Protein AF-A0A7K4RFA5-F1 (afdb_monomer)

Sequence (53 aa):
FKGRPPPTVTWRKGDKNLGTDERYIIQNTESSTLLIIPQVSRNDTGKYVLTIE

Radius of gyration: 12.17 Å; Cα contacts (8 Å, |Δi|>4): 61; chains: 1; bounding box: 38×18×22 Å

Mean predicted aligned error: 4.76 Å

pLDDT: mean 87.85, std 10.25, range [49.06, 95.44]

InterPro domains:
  IPR007110 Immunoglobulin-like domain [PS50835] (1-53)
  IPR013098 Immunoglobulin I-set [PF07679] (2-52)
  IPR013783 Immunoglobulin-like fold [G3DSA:2.60.40.10] (1-53)
  IPR036179 Immunoglobulin-like domain superfamily [SSF48726] (2-52)

Structure (mmCIF, N/CA/C/O backbone):
data_AF-A0A7K4RFA5-F1
#
_entry.id   AF-A0A7K4RFA5-F1
#
loop_
_atom_site.group_PDB
_atom_site.id
_atom_site.type_symbol
_atom_site.label_atom_id
_atom_site.label_alt_id
_atom_site.label_comp_id
_atom_site.label_asym_id
_atom_site.label_entity_id
_atom_site.label_seq_id
_atom_site.pdbx_PDB_ins_code
_atom_site.Cartn_x
_atom_site.Cartn_y
_atom_site.Cartn_z
_atom_site.occupancy
_atom_site.B_iso_or_equiv
_atom_site.auth_seq_id
_atom_site.auth_comp_id
_atom_site.auth_asym_id
_atom_site.auth_atom_id
_atom_site.pdbx_PDB_model_num
ATOM 1 N N . PHE A 1 1 ? 20.818 -6.188 -4.721 1.00 49.06 1 PHE A N 1
ATOM 2 C CA . PHE A 1 1 ? 20.427 -5.544 -5.988 1.00 49.06 1 PHE A CA 1
ATOM 3 C C . PHE A 1 1 ? 19.286 -4.583 -5.691 1.00 49.06 1 PHE A C 1
ATOM 5 O O . PHE A 1 1 ? 18.234 -5.046 -5.281 1.00 49.06 1 PHE A O 1
ATOM 12 N N . LYS A 1 2 ? 19.508 -3.267 -5.790 1.00 60.78 2 LYS A N 1
ATOM 13 C CA . LYS A 1 2 ? 18.427 -2.268 -5.753 1.00 60.78 2 LYS A CA 1
ATOM 14 C C . LYS A 1 2 ? 18.162 -1.855 -7.196 1.00 60.78 2 LYS A C 1
ATOM 16 O O . LYS A 1 2 ? 19.131 -1.561 -7.900 1.00 60.78 2 LYS A O 1
ATOM 21 N N . GLY A 1 3 ? 16.901 -1.882 -7.627 1.00 56.88 3 GLY A N 1
ATOM 22 C CA . GLY A 1 3 ? 16.509 -1.322 -8.919 1.00 56.88 3 GLY A CA 1
ATOM 23 C C . GLY A 1 3 ? 17.009 0.118 -9.023 1.00 56.88 3 GLY A C 1
ATOM 24 O O . GLY A 1 3 ? 17.009 0.857 -8.035 1.00 56.88 3 GLY A O 1
ATOM 25 N N . ARG A 1 4 ? 17.525 0.490 -10.193 1.00 64.44 4 ARG A N 1
ATOM 26 C CA . ARG A 1 4 ? 17.827 1.878 -10.543 1.00 64.44 4 ARG A CA 1
ATOM 27 C C . ARG A 1 4 ? 17.013 2.183 -11.801 1.00 64.44 4 ARG A C 1
ATOM 29 O O . ARG A 1 4 ? 17.347 1.612 -12.837 1.00 64.44 4 ARG A O 1
ATOM 36 N N . PRO A 1 5 ? 15.9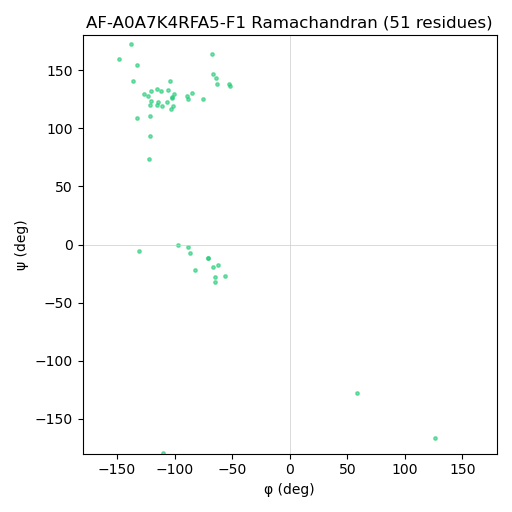81 3.038 -11.726 1.00 71.62 5 PRO A N 1
ATOM 37 C CA . PRO A 1 5 ? 15.534 3.820 -10.563 1.00 71.62 5 PRO A CA 1
ATOM 38 C C . PRO A 1 5 ? 14.954 2.958 -9.420 1.00 71.62 5 PRO A C 1
ATOM 40 O O . PRO A 1 5 ? 14.662 1.782 -9.640 1.00 71.62 5 PRO A O 1
ATOM 43 N N . PRO A 1 6 ? 14.828 3.511 -8.193 1.00 71.31 6 PRO A N 1
ATOM 44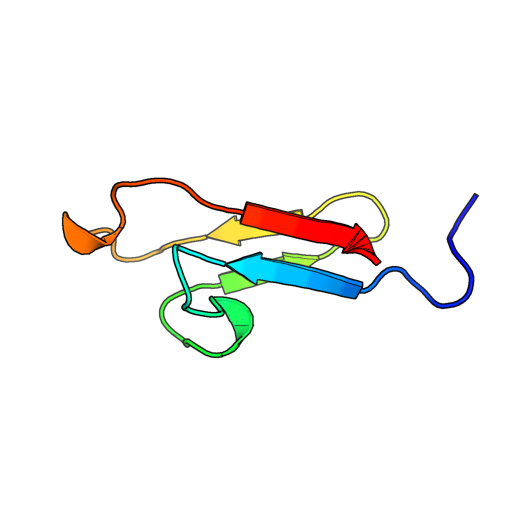 C CA . PRO A 1 6 ? 14.136 2.835 -7.099 1.00 71.31 6 PRO A CA 1
ATOM 45 C C . PRO A 1 6 ? 12.743 2.390 -7.556 1.00 71.31 6 PRO A C 1
ATOM 47 O O . PRO A 1 6 ? 12.067 3.179 -8.220 1.00 71.31 6 PRO A O 1
ATOM 50 N N . PRO A 1 7 ? 12.316 1.165 -7.214 1.00 77.62 7 PRO A N 1
ATOM 51 C CA . PRO A 1 7 ? 11.032 0.666 -7.666 1.00 77.62 7 PRO A CA 1
ATOM 52 C C . PRO A 1 7 ? 9.891 1.522 -7.111 1.00 77.62 7 PRO A C 1
ATOM 54 O O . PRO A 1 7 ? 9.890 1.895 -5.933 1.00 77.62 7 PRO A O 1
ATOM 57 N N . THR A 1 8 ? 8.905 1.813 -7.951 1.00 84.81 8 THR A N 1
ATOM 58 C CA . THR A 1 8 ? 7.701 2.544 -7.558 1.00 84.81 8 THR A CA 1
ATOM 59 C C . THR A 1 8 ? 6.659 1.559 -7.053 1.00 84.81 8 THR A C 1
ATOM 61 O O . THR A 1 8 ? 6.284 0.617 -7.747 1.00 84.81 8 THR A O 1
ATOM 64 N N . VAL A 1 9 ? 6.172 1.780 -5.832 1.00 89.62 9 VAL A N 1
ATOM 65 C CA . VAL A 1 9 ? 5.176 0.915 -5.195 1.00 89.62 9 VAL A CA 1
ATOM 66 C C . VAL A 1 9 ? 3.797 1.550 -5.296 1.00 89.62 9 VAL A C 1
ATOM 68 O O . VAL A 1 9 ? 3.565 2.623 -4.740 1.00 89.62 9 VAL A O 1
ATOM 71 N N . THR A 1 10 ? 2.864 0.863 -5.957 1.00 92.38 10 THR A N 1
ATOM 72 C CA . THR A 1 10 ? 1.472 1.313 -6.084 1.00 92.38 10 THR A CA 1
ATOM 7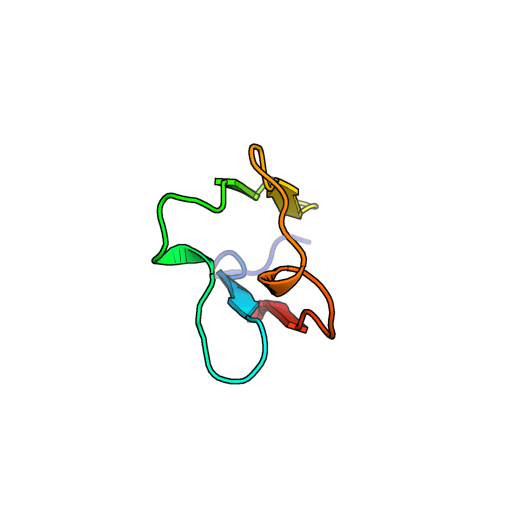3 C C . THR A 1 10 ? 0.507 0.265 -5.542 1.00 92.38 10 THR A C 1
ATOM 75 O O . THR A 1 10 ? 0.526 -0.890 -5.967 1.00 92.38 10 THR A O 1
ATOM 78 N N . TRP A 1 11 ? -0.382 0.690 -4.642 1.00 94.56 11 TRP A N 1
ATOM 79 C CA . TRP A 1 11 ? -1.465 -0.131 -4.102 1.00 94.56 11 TRP A CA 1
ATOM 80 C C . TRP A 1 11 ? -2.809 0.283 -4.699 1.00 94.56 11 TRP A C 1
ATOM 82 O O . TRP A 1 11 ? -3.146 1.468 -4.729 1.00 94.56 11 TRP A O 1
ATOM 92 N N . ARG A 1 12 ? -3.605 -0.693 -5.144 1.00 94.88 12 ARG A N 1
ATOM 93 C CA . ARG A 1 12 ? -4.944 -0.471 -5.704 1.00 94.88 12 ARG A CA 1
ATOM 94 C C . ARG A 1 12 ? -5.984 -1.415 -5.110 1.00 94.88 12 ARG A C 1
ATOM 96 O O . ARG A 1 12 ? -5.666 -2.533 -4.704 1.00 94.88 12 ARG A O 1
ATOM 103 N N . LYS A 1 13 ? -7.244 -0.980 -5.121 1.00 93.69 13 LYS A N 1
ATOM 104 C CA . LYS A 1 13 ? -8.426 -1.803 -4.823 1.00 93.69 13 LYS A CA 1
ATOM 105 C C . LYS A 1 13 ? -9.475 -1.561 -5.904 1.00 93.69 13 LYS A C 1
ATOM 107 O O . LYS A 1 13 ? -10.054 -0.478 -5.967 1.00 93.69 13 LYS A O 1
ATOM 112 N N . GLY A 1 14 ? -9.694 -2.553 -6.768 1.00 89.69 14 GLY A N 1
ATOM 113 C CA . GLY A 1 14 ? -10.394 -2.322 -8.037 1.00 89.69 14 GLY A CA 1
ATOM 114 C C . GLY A 1 14 ? -9.651 -1.266 -8.861 1.00 89.69 14 GLY A C 1
ATOM 115 O O . GLY A 1 14 ? -8.431 -1.349 -8.995 1.00 89.69 14 GLY A O 1
ATOM 116 N N . ASP A 1 15 ? -10.367 -0.238 -9.313 1.00 87.31 15 ASP A N 1
ATOM 117 C CA . ASP A 1 15 ? -9.803 0.866 -10.105 1.00 87.31 15 ASP A CA 1
ATOM 118 C C . ASP A 1 15 ? -9.257 2.027 -9.252 1.00 87.31 15 ASP A C 1
ATOM 120 O O . ASP A 1 15 ? -8.716 3.000 -9.779 1.00 87.31 15 ASP A O 1
ATOM 124 N N . LYS A 1 16 ? -9.374 1.950 -7.918 1.00 90.19 16 LYS A N 1
ATOM 125 C CA . LYS A 1 16 ? -8.949 3.023 -7.010 1.00 90.19 16 LYS A CA 1
ATOM 126 C C . LYS A 1 16 ? -7.487 2.868 -6.599 1.00 90.19 16 LYS A C 1
ATOM 128 O O . LYS A 1 16 ? -7.103 1.829 -6.061 1.00 90.19 16 LYS A O 1
ATOM 133 N N . ASN A 1 17 ? -6.702 3.932 -6.772 1.00 92.50 17 ASN A N 1
ATOM 134 C CA . ASN A 1 17 ? -5.378 4.055 -6.166 1.00 92.50 17 A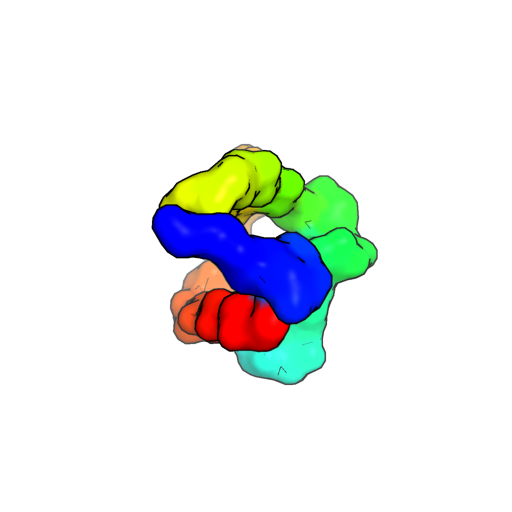SN A CA 1
ATOM 135 C C . ASN A 1 17 ? -5.518 4.380 -4.670 1.00 92.50 17 ASN A C 1
ATOM 137 O O . ASN A 1 17 ? -6.200 5.334 -4.301 1.00 92.50 17 ASN A O 1
ATOM 141 N N . LEU A 1 18 ? -4.902 3.566 -3.812 1.00 93.44 18 LEU A N 1
ATOM 142 C CA . LEU A 1 18 ? -4.980 3.729 -2.359 1.00 93.44 18 LEU A CA 1
ATOM 143 C C . LEU A 1 18 ? -3.986 4.764 -1.832 1.00 93.44 18 LEU A C 1
ATOM 145 O O . LEU A 1 18 ? -4.221 5.329 -0.774 1.00 93.44 18 LEU A O 1
ATOM 149 N N . GLY A 1 19 ? -2.910 5.055 -2.570 1.00 89.44 19 GLY A N 1
ATOM 150 C CA . GLY A 1 19 ? -1.899 6.027 -2.142 1.00 89.44 19 GLY A CA 1
ATOM 151 C C . GLY A 1 19 ? -2.363 7.484 -2.173 1.00 89.44 19 GLY A C 1
ATOM 152 O O . GLY A 1 19 ? -1.682 8.346 -1.633 1.00 89.44 19 GLY A O 1
ATOM 153 N N . THR A 1 20 ? -3.510 7.766 -2.793 1.00 89.81 20 THR A N 1
ATOM 154 C CA . THR A 1 20 ? -4.102 9.111 -2.857 1.00 89.81 20 THR A CA 1
ATOM 155 C C . THR A 1 20 ? -5.177 9.346 -1.796 1.00 89.81 20 THR A C 1
ATOM 157 O O . THR A 1 20 ? -5.788 10.407 -1.786 1.00 89.81 20 THR A O 1
ATOM 160 N N . ASP A 1 21 ? -5.476 8.354 -0.958 1.00 90.44 21 ASP A N 1
ATOM 161 C CA . ASP A 1 21 ? -6.552 8.424 0.029 1.00 90.44 21 ASP A CA 1
ATOM 162 C C . ASP A 1 21 ? -5.972 8.373 1.448 1.00 90.44 21 ASP A C 1
ATOM 164 O O . ASP A 1 21 ? -5.337 7.396 1.838 1.00 90.44 21 ASP A O 1
ATOM 168 N N . GLU A 1 22 ? -6.225 9.431 2.221 1.00 90.56 22 GLU A N 1
ATOM 169 C CA . GLU A 1 22 ? -5.699 9.650 3.576 1.00 90.56 22 GLU A CA 1
ATOM 170 C C . GLU A 1 22 ? -6.139 8.588 4.597 1.00 90.56 22 GLU A C 1
ATOM 172 O O . GLU A 1 22 ? -5.514 8.432 5.648 1.00 90.56 22 GLU A O 1
ATOM 177 N N . ARG A 1 23 ? -7.196 7.819 4.303 1.00 93.00 23 ARG A N 1
ATOM 178 C CA . ARG A 1 23 ? -7.622 6.673 5.124 1.00 93.00 23 ARG A CA 1
ATOM 179 C C . ARG A 1 23 ? -6.573 5.560 5.140 1.00 93.00 23 ARG A C 1
ATOM 181 O O . ARG A 1 23 ? -6.534 4.778 6.093 1.00 93.00 23 ARG A O 1
ATOM 188 N N . TYR A 1 24 ? -5.781 5.449 4.077 1.00 93.31 24 TYR A N 1
ATOM 189 C CA . TYR A 1 24 ? -4.783 4.405 3.898 1.00 93.31 24 TYR A CA 1
ATOM 190 C C . TYR A 1 24 ? -3.399 4.964 4.201 1.00 93.31 24 TYR A C 1
ATOM 192 O O . TYR A 1 24 ? -2.957 5.947 3.615 1.00 93.31 24 TYR A O 1
ATOM 200 N N . ILE A 1 25 ? -2.679 4.297 5.095 1.00 94.44 25 ILE A N 1
ATOM 201 C CA . ILE A 1 25 ? -1.294 4.645 5.397 1.00 94.44 25 ILE A CA 1
ATOM 202 C C . ILE A 1 25 ? -0.411 3.622 4.691 1.00 94.44 25 ILE A C 1
ATOM 204 O O . ILE A 1 25 ? -0.475 2.429 4.992 1.00 94.44 25 ILE A O 1
ATOM 208 N N . ILE A 1 26 ? 0.402 4.089 3.743 1.00 93.31 26 ILE A N 1
ATOM 209 C CA . ILE A 1 26 ? 1.364 3.254 3.019 1.00 93.31 26 ILE A CA 1
ATOM 210 C C . ILE A 1 26 ? 2.765 3.572 3.525 1.00 93.31 26 ILE A C 1
ATOM 212 O O . ILE A 1 26 ? 3.217 4.714 3.458 1.00 93.31 26 ILE A O 1
ATOM 216 N N . GLN A 1 27 ? 3.459 2.552 4.016 1.00 92.50 27 GLN A N 1
ATOM 217 C CA . GLN A 1 27 ? 4.855 2.648 4.426 1.00 92.50 27 GLN A CA 1
ATOM 218 C C . GLN A 1 27 ? 5.702 1.775 3.512 1.00 92.50 27 GLN A C 1
ATOM 220 O O . GLN A 1 27 ? 5.486 0.569 3.412 1.00 92.50 27 GLN A O 1
ATOM 225 N N . ASN A 1 28 ? 6.682 2.390 2.858 1.00 89.06 28 ASN A N 1
ATOM 226 C CA . ASN A 1 28 ? 7.612 1.699 1.978 1.00 89.06 28 ASN A CA 1
ATOM 227 C C . ASN A 1 28 ? 9.001 1.708 2.609 1.00 89.06 28 ASN A C 1
ATOM 229 O O . ASN A 1 28 ? 9.488 2.746 3.055 1.00 89.06 28 ASN A O 1
ATOM 233 N N . THR A 1 29 ? 9.635 0.546 2.629 1.00 86.81 29 THR A N 1
ATOM 234 C CA . THR A 1 29 ? 11.060 0.392 2.906 1.00 86.81 29 THR A CA 1
ATOM 235 C C . THR A 1 29 ? 11.770 -0.020 1.619 1.00 86.81 29 THR A C 1
ATOM 237 O O . THR A 1 29 ? 11.157 -0.175 0.564 1.00 86.81 29 THR A O 1
ATOM 240 N N . GLU A 1 30 ? 13.081 -0.224 1.688 1.00 79.44 30 GLU A N 1
ATOM 241 C CA . GLU A 1 30 ? 13.866 -0.648 0.527 1.00 79.44 30 GLU A CA 1
ATOM 242 C C . GLU A 1 30 ? 13.537 -2.067 0.039 1.00 79.44 30 GLU A C 1
ATOM 244 O O . GLU A 1 30 ? 13.877 -2.416 -1.091 1.00 79.44 30 GLU A O 1
ATOM 249 N N . SER A 1 31 ? 12.923 -2.897 0.884 1.00 84.06 31 SER A N 1
ATOM 250 C CA . SER A 1 31 ? 12.658 -4.312 0.599 1.00 84.06 31 SER A CA 1
ATOM 251 C C . SER A 1 31 ? 11.221 -4.743 0.884 1.00 84.06 31 SER A C 1
ATOM 253 O O . SER A 1 31 ? 10.860 -5.882 0.592 1.00 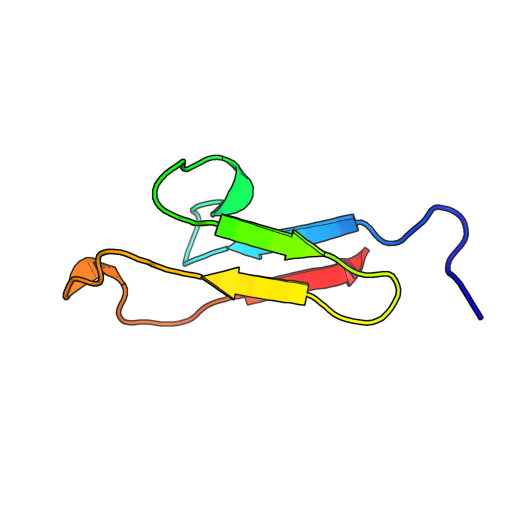84.06 31 SER A O 1
ATOM 255 N N . SER A 1 32 ? 10.392 -3.865 1.450 1.00 87.94 32 SER A N 1
ATOM 256 C CA . SER A 1 32 ? 9.023 -4.192 1.834 1.00 87.94 32 SER A CA 1
ATOM 257 C C . SER A 1 32 ? 8.082 -3.000 1.712 1.00 87.94 32 SER A C 1
ATOM 259 O O . SER A 1 32 ? 8.493 -1.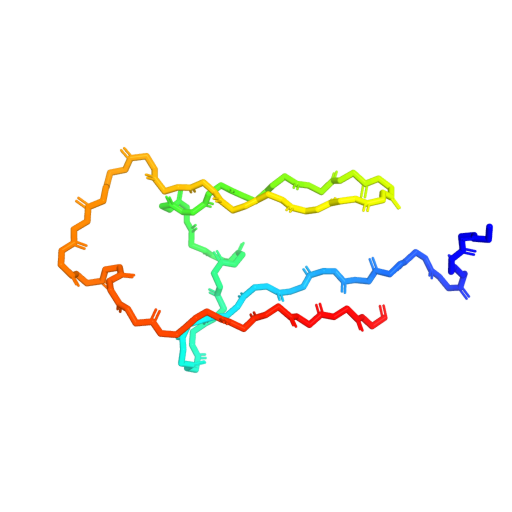842 1.709 1.00 87.94 32 SER A O 1
ATOM 261 N N . THR A 1 33 ? 6.791 -3.302 1.636 1.00 91.00 33 THR A N 1
ATOM 262 C CA . THR A 1 33 ? 5.714 -2.315 1.647 1.00 91.00 33 THR A CA 1
ATOM 263 C C . THR A 1 33 ? 4.594 -2.788 2.560 1.00 91.00 33 THR A C 1
ATOM 265 O O . THR A 1 33 ? 4.289 -3.981 2.623 1.00 91.00 33 THR A O 1
ATOM 268 N N . LEU A 1 34 ? 4.021 -1.850 3.304 1.00 94.00 34 LEU A N 1
ATOM 269 C CA . LEU A 1 34 ? 2.989 -2.057 4.310 1.00 94.00 34 LEU A CA 1
ATOM 270 C C . LEU A 1 34 ? 1.807 -1.142 3.990 1.00 94.00 34 LEU A C 1
ATOM 272 O O . LEU A 1 34 ? 1.986 0.061 3.811 1.00 94.00 34 LEU A O 1
ATOM 276 N N . LEU A 1 35 ? 0.605 -1.716 3.957 1.00 94.44 35 LEU A N 1
ATOM 277 C CA . LEU A 1 35 ? -0.662 -0.998 3.838 1.00 94.44 35 LEU A CA 1
ATOM 278 C C . LEU A 1 35 ? -1.421 -1.119 5.162 1.00 94.44 35 LEU A C 1
ATOM 280 O O . LEU A 1 35 ? -1.756 -2.224 5.586 1.00 94.44 35 LEU A O 1
ATOM 284 N N . ILE A 1 36 ? -1.702 0.011 5.804 1.00 95.38 36 ILE A N 1
ATOM 285 C CA . ILE A 1 36 ? -2.388 0.087 7.095 1.00 95.38 36 ILE A CA 1
ATOM 286 C C . ILE A 1 36 ? -3.730 0.801 6.901 1.00 95.38 36 ILE A C 1
ATOM 288 O O . ILE A 1 36 ? -3.798 1.857 6.273 1.00 95.38 36 ILE A O 1
ATOM 292 N N . ILE A 1 37 ? -4.796 0.228 7.469 1.00 95.25 37 ILE A N 1
ATOM 293 C CA . ILE A 1 37 ? -6.160 0.779 7.451 1.00 95.25 37 ILE A CA 1
ATOM 294 C C . ILE A 1 37 ? -6.609 0.968 8.908 1.00 95.25 37 ILE A C 1
ATOM 296 O O . ILE A 1 37 ? -7.106 0.017 9.509 1.00 95.25 37 ILE A O 1
ATOM 300 N N . PRO A 1 38 ? -6.430 2.157 9.515 1.00 94.56 38 PRO A N 1
ATOM 301 C CA . PRO A 1 38 ? -6.704 2.353 10.943 1.00 94.56 38 PRO A CA 1
ATOM 302 C C . PRO A 1 38 ? -8.180 2.185 11.327 1.00 94.56 38 PRO A C 1
ATOM 304 O O . PRO A 1 38 ? -8.487 1.761 12.435 1.00 94.56 38 PRO A O 1
ATOM 307 N N . GLN A 1 39 ? -9.097 2.530 10.418 1.00 93.31 39 GLN A N 1
ATOM 308 C CA . GLN A 1 39 ? -10.544 2.530 10.655 1.00 93.31 39 GLN A CA 1
ATOM 309 C C . GLN A 1 39 ? -11.252 1.621 9.650 1.00 93.31 39 GLN A C 1
ATOM 311 O O . GLN A 1 39 ? -11.873 2.099 8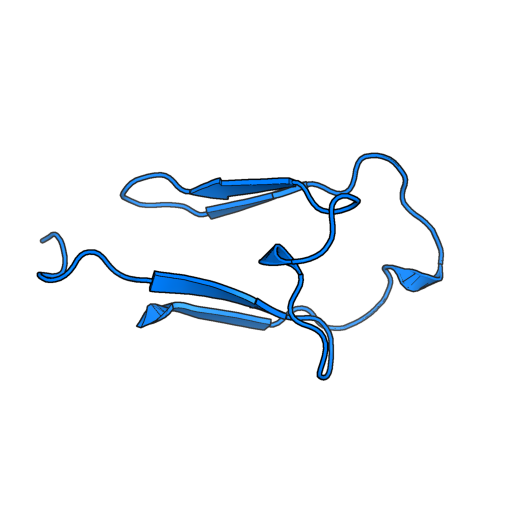.701 1.00 93.31 39 GLN A O 1
ATOM 316 N N . VAL A 1 40 ? -11.126 0.303 9.819 1.00 93.88 40 VAL A N 1
ATOM 317 C CA . VAL A 1 40 ? -11.684 -0.688 8.883 1.00 93.88 40 VAL A CA 1
ATOM 318 C C . VAL A 1 40 ? -13.215 -0.658 8.825 1.00 93.88 40 VAL A C 1
ATOM 320 O O . VAL A 1 40 ? -13.904 -0.474 9.824 1.00 93.88 40 VAL A O 1
ATOM 323 N N . SER A 1 41 ? -13.764 -0.867 7.632 1.00 94.06 41 SER A N 1
ATOM 324 C CA . SER A 1 41 ? -15.200 -1.022 7.390 1.00 94.06 41 SER A CA 1
ATOM 325 C C . SER A 1 41 ? -15.461 -2.149 6.390 1.00 94.06 41 SER A C 1
ATOM 327 O O . SER A 1 41 ? -14.542 -2.669 5.755 1.00 94.06 41 SER A O 1
ATOM 329 N N . ARG A 1 42 ? -16.734 -2.512 6.181 1.00 93.94 42 ARG A N 1
ATOM 330 C CA . ARG A 1 42 ? -17.114 -3.508 5.159 1.00 93.94 42 ARG A CA 1
ATOM 331 C C . ARG A 1 42 ? -16.625 -3.127 3.757 1.00 93.94 42 ARG A C 1
ATOM 333 O O . ARG A 1 42 ? -16.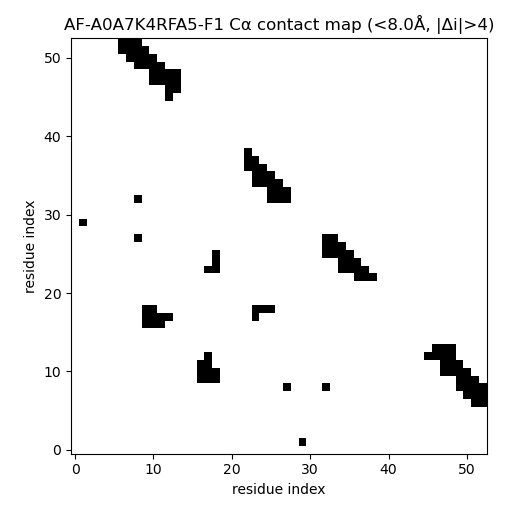332 -4.016 2.961 1.00 93.94 42 ARG A O 1
ATOM 340 N N . ASN A 1 43 ? -16.457 -1.833 3.484 1.00 90.50 43 ASN A N 1
ATOM 341 C CA . ASN A 1 43 ? -15.962 -1.332 2.203 1.00 90.50 43 ASN A CA 1
ATOM 342 C C . ASN A 1 43 ? -14.477 -1.624 1.963 1.00 90.50 43 ASN A C 1
ATOM 344 O O . ASN A 1 43 ? -14.026 -1.478 0.831 1.00 90.50 43 ASN A O 1
ATOM 348 N N . ASP A 1 44 ? -13.718 -2.062 2.970 1.00 92.31 44 ASP A N 1
ATOM 349 C CA . ASP A 1 44 ? -12.325 -2.494 2.802 1.00 92.31 44 ASP A CA 1
ATOM 350 C C . ASP A 1 44 ? -12.222 -3.975 2.403 1.00 92.31 44 ASP A C 1
ATOM 352 O O . ASP A 1 44 ? -11.163 -4.450 2.014 1.00 92.31 44 ASP A O 1
ATOM 356 N N . THR A 1 45 ? -13.320 -4.731 2.399 1.00 92.38 45 THR A N 1
ATOM 357 C CA . THR A 1 45 ? -13.283 -6.114 1.901 1.00 92.38 45 THR A CA 1
ATOM 358 C C . THR A 1 45 ? -13.016 -6.166 0.392 1.00 92.38 45 THR A C 1
ATOM 360 O O . THR A 1 45 ? -13.438 -5.286 -0.364 1.00 92.38 45 THR A O 1
ATOM 363 N N . GLY A 1 46 ? -12.310 -7.203 -0.063 1.00 92.38 46 GLY A N 1
ATOM 364 C CA . GLY A 1 46 ? -12.069 -7.467 -1.483 1.00 92.38 46 GLY A CA 1
ATOM 365 C C . GLY A 1 46 ? -10.594 -7.629 -1.847 1.00 92.38 46 GLY A C 1
ATOM 366 O O . GLY A 1 46 ? -9.735 -7.814 -0.989 1.00 92.38 46 GLY A O 1
ATOM 367 N N . LYS A 1 47 ? -10.315 -7.593 -3.154 1.00 94.94 47 LYS A N 1
ATOM 368 C CA . LYS A 1 47 ? -8.978 -7.817 -3.713 1.00 94.94 47 LYS A CA 1
ATOM 369 C C . LYS A 1 47 ? -8.155 -6.530 -3.712 1.00 94.94 47 LYS A C 1
ATOM 371 O O . LYS A 1 47 ? -8.588 -5.511 -4.247 1.00 94.94 47 LYS A O 1
ATOM 376 N N . TYR A 1 48 ? -6.942 -6.638 -3.188 1.00 94.81 48 TYR A N 1
ATOM 377 C CA . TYR A 1 48 ? -5.909 -5.614 -3.257 1.00 94.81 48 TYR A CA 1
ATOM 378 C C . TYR A 1 48 ? -4.870 -6.017 -4.300 1.00 94.81 48 TYR A C 1
ATOM 380 O O . TYR A 1 48 ? -4.534 -7.196 -4.429 1.00 94.81 48 TYR A O 1
ATOM 388 N N . VAL A 1 49 ? -4.386 -5.045 -5.065 1.00 95.44 49 VAL A N 1
ATOM 389 C CA . VAL A 1 49 ? -3.363 -5.242 -6.091 1.00 95.44 49 VAL A CA 1
ATOM 390 C C . VAL A 1 49 ? -2.165 -4.374 -5.746 1.00 95.44 49 VAL A C 1
ATOM 392 O O . VAL A 1 49 ? -2.297 -3.161 -5.598 1.00 95.44 49 VAL A O 1
ATOM 395 N N . LEU A 1 50 ? -1.009 -5.019 -5.627 1.00 93.25 50 LEU A N 1
ATOM 396 C CA . LEU A 1 50 ? 0.290 -4.384 -5.476 1.00 93.25 50 LEU A CA 1
ATOM 397 C C . LEU A 1 50 ? 1.013 -4.437 -6.821 1.00 93.25 50 LEU A C 1
ATOM 399 O O . LEU A 1 50 ? 1.134 -5.509 -7.413 1.00 93.25 50 LEU A O 1
ATOM 403 N N . THR A 1 51 ? 1.485 -3.293 -7.301 1.00 91.38 51 THR A N 1
ATOM 404 C CA . THR A 1 51 ? 2.313 -3.193 -8.507 1.00 91.38 51 THR A CA 1
ATOM 405 C C . THR A 1 51 ? 3.652 -2.570 -8.134 1.00 91.38 51 THR A C 1
ATOM 407 O O . THR A 1 51 ? 3.687 -1.572 -7.411 1.00 91.38 51 THR A O 1
ATOM 410 N N . ILE A 1 52 ? 4.731 -3.203 -8.596 1.00 88.19 52 ILE A N 1
ATOM 411 C CA . ILE A 1 52 ? 6.117 -2.777 -8.406 1.00 88.19 52 ILE A CA 1
ATOM 412 C C . ILE A 1 52 ? 6.705 -2.598 -9.807 1.00 88.19 52 ILE A C 1
ATOM 414 O O . ILE A 1 52 ? 6.709 -3.562 -10.574 1.00 88.19 52 ILE A O 1
ATOM 418 N N . GLU A 1 53 ? 7.155 -1.386 -10.128 1.00 81.62 53 GLU A N 1
ATOM 419 C CA . GLU A 1 53 ? 7.737 -1.002 -11.430 1.00 81.62 53 GLU A CA 1
ATOM 420 C C . GLU A 1 53 ? 9.116 -0.369 -11.260 1.00 81.62 53 GLU A C 1
ATOM 422 O O . GLU A 1 53 ? 9.276 0.415 -10.296 1.00 81.62 53 GLU A O 1
#

Foldseek 3Di:
DADVVHKDKWKDDVVDTPVVDPQWDWDDDSVDIDIDRPD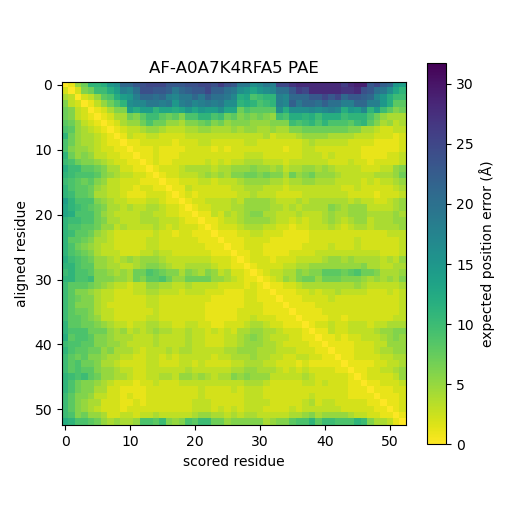DDPVPDDDMDIDID

Secondary structure (DSSP, 8-state):
---SSPPPEEEEETTEESTT-TTSEEEE-SS-EEEE-SS--GGG-S-EEEEE-

Nearest PDB structures (foldseek):
  2wwm-assembly2_C  TM=8.552E-01  e=6.486E-02  Homo sapiens
  3uto-assembly1_A  TM=9.039E-01  e=1.170E-01  Caenorhabditis elegans
  2yd7-assembly1_A  TM=8.406E-01  e=1.733E-01  Homo sapiens
  6cxj-assembly1_Q  TM=8.449E-01  e=1.733E-01  Homo sapiens
  8q6t-assembly1_V  TM=8.011E-01  e=8.349E-01  Mus musculus

Solvent-accessible surface area (backbone atoms only — not comparable to full-atom values): 3599 Å² total; per-residue (Å²): 140,78,60,85,69,72,65,46,80,46,46,27,48,80,93,43,63,40,84,81,37,88,72,43,47,77,48,76,59,98,88,49,76,46,82,44,63,89,78,79,55,82,85,71,64,79,67,73,45,80,47,78,87

Organism: NCBI:txid456388